Protein AF-A0A0F9SEF2-F1 (afdb_monomer_lite)

InterPro domains:
  IPR001387 Cro/C1-type, helix-turn-helix domain [PF01381] (81-128)
  IPR001387 Cro/C1-type, helix-turn-helix domain [PS50943] (81-134)
  IPR001387 Cro/C1-type, helix-turn-helix domain [SM00530] (80-134)
  IPR001387 Cro/C1-type, helix-turn-helix domain [cd00093] (78-128)
  IPR010982 Lambda repressor-like, DNA-binding domain superfamily [G3DSA:1.10.260.40] (71-145)
  IPR010982 Lambda repressor-like, DNA-binding domain superfamily [SSF47413] (75-128)

Radius of gyration: 26.88 Å; chains: 1; bounding box: 62×42×68 Å

Secondary structure (DSSP, 8-state):
--GGGGGGS-------------S-HHHHTT-HHHHHHHHHHT-----HHHHHHHHHHHHHHHHHHHHHHHHHHHHHHHHHHHHHHHHTT--HHHHHHHTT--HHHHHHHHTTSSPPPHHHHHHHHHHHHHHHHHHHHHHHHHHTT-

Organism: NCBI:txid412755

Foldseek 3Di:
DDPPPPPPDDDDDDDDDDPPPDPPPVVVVVPVVVVVVVCVVPPDPQDPVSVVVVVVVVVVVCVVVVVVVLQVVQQVQLCVLVVLCVVLVHDLCQLQVQLVHHSVVNVCSNRSVDDDPPSSVVSSVVSSVVSVVVVVVVVVVVVVPD

pLDDT: mean 73.57, std 21.18, range [33.34, 96.62]

Structure (mmCIF, N/CA/C/O backbone):
data_AF-A0A0F9SEF2-F1
#
_entry.id   AF-A0A0F9SEF2-F1
#
loop_
_atom_site.group_PDB
_atom_site.id
_atom_site.type_symbol
_atom_site.label_atom_id
_atom_site.label_alt_id
_atom_site.label_comp_id
_atom_site.label_asym_id
_atom_site.label_entity_id
_atom_site.label_seq_id
_atom_site.pdbx_PDB_ins_code
_atom_site.Cartn_x
_atom_site.Cartn_y
_atom_site.Cartn_z
_atom_site.occupancy
_atom_site.B_iso_or_equiv
_atom_site.auth_seq_id
_atom_site.auth_comp_id
_atom_site.auth_asym_id
_atom_site.auth_atom_id
_atom_site.pdbx_PDB_model_num
ATOM 1 N N . MET A 1 1 ? 11.758 20.876 -21.019 1.00 40.81 1 MET A N 1
ATOM 2 C CA . MET A 1 1 ? 12.986 20.363 -21.654 1.00 40.81 1 MET A CA 1
ATOM 3 C C . MET A 1 1 ? 12.963 20.889 -23.063 1.00 40.81 1 MET A C 1
ATOM 5 O O . MET A 1 1 ? 12.167 20.430 -23.874 1.00 40.81 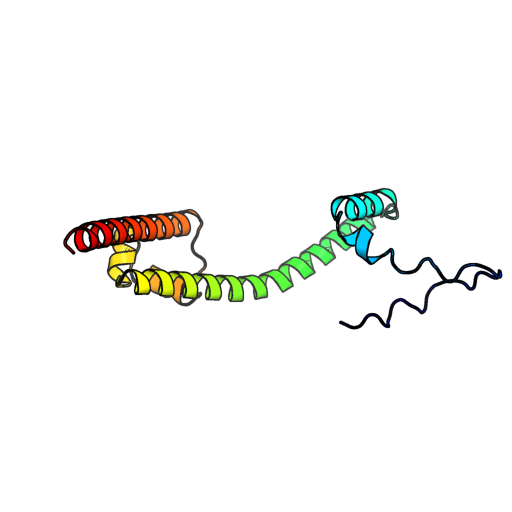1 MET A O 1
ATOM 9 N N . ASP A 1 2 ? 13.691 21.982 -23.229 1.00 33.34 2 ASP A N 1
ATOM 10 C CA . ASP A 1 2 ? 13.552 22.947 -24.307 1.00 33.34 2 ASP A CA 1
ATOM 11 C C . ASP A 1 2 ? 14.045 22.405 -25.653 1.00 33.34 2 ASP A C 1
ATOM 13 O O . ASP A 1 2 ? 15.001 21.638 -25.742 1.00 33.34 2 ASP A O 1
ATOM 17 N N . CYS A 1 3 ? 13.315 22.785 -26.700 1.00 36.44 3 CYS A N 1
ATOM 18 C CA . CYS A 1 3 ? 13.310 22.213 -28.049 1.00 36.44 3 CYS A CA 1
ATOM 19 C C . CYS A 1 3 ? 14.508 22.652 -28.924 1.00 36.44 3 CYS A C 1
ATOM 21 O O . CYS A 1 3 ? 14.518 22.421 -30.131 1.00 36.44 3 CYS A O 1
ATOM 23 N N . GLU A 1 4 ? 15.510 23.319 -28.347 1.00 40.00 4 GLU A N 1
ATOM 24 C CA . GLU A 1 4 ? 16.546 24.034 -29.111 1.00 40.00 4 GLU A CA 1
ATOM 25 C C . GLU A 1 4 ? 17.648 23.142 -29.700 1.00 40.00 4 GLU A C 1
ATOM 27 O O . GLU A 1 4 ? 18.351 23.562 -30.615 1.00 40.00 4 GLU A O 1
ATOM 32 N N . VAL A 1 5 ? 17.787 21.891 -29.255 1.00 45.34 5 VAL A N 1
ATOM 33 C CA . VAL A 1 5 ? 18.952 21.060 -29.628 1.00 45.34 5 VAL A CA 1
ATOM 34 C C . VAL A 1 5 ? 18.775 20.302 -30.960 1.00 45.34 5 VAL A C 1
ATOM 36 O O . VAL A 1 5 ? 19.745 19.804 -31.519 1.00 45.34 5 VAL A O 1
ATOM 39 N N . CYS A 1 6 ? 17.572 20.239 -31.545 1.00 39.47 6 CYS A N 1
ATOM 40 C CA . CYS A 1 6 ? 17.335 19.452 -32.773 1.00 39.47 6 CYS A CA 1
ATOM 41 C C . CYS A 1 6 ? 17.647 20.173 -34.101 1.00 39.47 6 CYS A C 1
ATOM 43 O O . CYS A 1 6 ? 17.567 19.550 -35.157 1.00 39.47 6 CYS A O 1
ATOM 45 N N . LEU A 1 7 ? 17.996 21.464 -34.088 1.00 43.94 7 LEU A N 1
ATOM 46 C CA . LEU A 1 7 ? 18.106 22.267 -35.318 1.00 43.94 7 LEU A CA 1
ATOM 47 C C . LEU A 1 7 ? 19.472 22.214 -36.027 1.00 43.94 7 LEU A C 1
ATOM 49 O O . LEU A 1 7 ? 19.585 22.740 -37.129 1.00 43.94 7 LEU A O 1
ATOM 53 N N . GLN A 1 8 ? 20.503 21.584 -35.454 1.00 41.97 8 GLN A N 1
ATOM 54 C CA . GLN A 1 8 ? 21.873 21.673 -3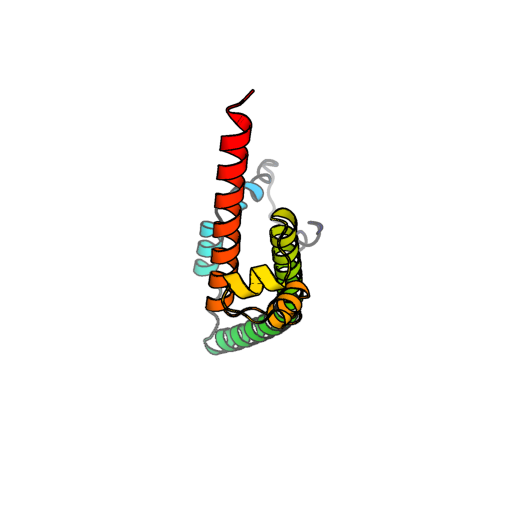5.995 1.00 41.97 8 GLN A CA 1
ATOM 55 C C . GLN A 1 8 ? 22.263 20.582 -37.012 1.00 41.97 8 GLN A C 1
ATOM 57 O O . GLN A 1 8 ? 23.404 20.567 -37.464 1.00 41.97 8 GLN A O 1
ATOM 62 N N . ALA A 1 9 ? 21.355 19.682 -37.405 1.00 40.50 9 ALA A N 1
ATOM 63 C CA . ALA A 1 9 ? 21.709 18.513 -38.223 1.00 40.50 9 ALA A CA 1
ATOM 64 C C . ALA A 1 9 ? 20.814 18.294 -39.457 1.00 40.50 9 ALA A C 1
ATOM 66 O O . ALA A 1 9 ? 20.405 17.164 -39.717 1.00 40.50 9 ALA A O 1
ATOM 67 N N . LEU A 1 10 ? 20.501 19.338 -40.236 1.00 43.28 10 LEU A N 1
ATOM 68 C CA . LEU A 1 10 ? 19.814 19.162 -41.524 1.00 43.28 10 LEU A CA 1
ATOM 69 C C . LEU A 1 10 ? 20.534 19.914 -42.657 1.00 43.28 10 LEU A C 1
ATOM 71 O O . LEU A 1 10 ? 20.887 21.077 -42.474 1.00 43.28 10 LEU A O 1
ATOM 75 N N . PRO A 1 11 ? 20.768 19.267 -43.817 1.00 39.47 11 PRO A N 1
ATOM 76 C CA . PRO A 1 11 ? 21.501 19.871 -44.924 1.00 39.47 11 PRO A CA 1
ATOM 77 C C . PRO A 1 11 ? 20.703 21.013 -45.567 1.00 39.47 11 PRO A C 1
ATOM 79 O O . PRO A 1 11 ? 19.488 20.910 -45.752 1.00 39.47 11 PRO A O 1
ATOM 82 N N . GLU A 1 12 ? 21.405 22.087 -45.942 1.00 45.03 12 GLU A N 1
ATOM 83 C CA . GLU A 1 12 ? 20.853 23.205 -46.710 1.00 45.03 12 GLU A CA 1
ATOM 84 C C . GLU A 1 12 ? 20.356 22.720 -48.077 1.00 45.03 12 GLU A C 1
ATOM 86 O O . GLU A 1 12 ? 21.130 22.492 -49.006 1.00 45.03 12 GLU A O 1
ATOM 91 N N . GLN A 1 13 ? 19.041 22.574 -48.218 1.00 45.31 13 GLN A N 1
ATOM 92 C CA . GLN A 1 13 ? 18.414 22.347 -49.514 1.00 45.31 13 GLN A CA 1
ATOM 93 C C . GLN A 1 13 ? 17.993 23.692 -50.107 1.00 45.31 13 GLN A C 1
ATOM 95 O O . GLN A 1 13 ? 17.038 24.341 -49.679 1.00 45.31 13 GLN A O 1
ATOM 100 N N . THR A 1 14 ? 18.770 24.106 -51.100 1.00 42.44 14 THR A N 1
ATOM 101 C CA . THR A 1 14 ? 18.496 25.199 -52.035 1.00 42.44 14 THR A CA 1
ATOM 102 C C . THR A 1 14 ? 17.092 25.106 -52.659 1.00 42.44 14 THR A C 1
ATOM 104 O O . THR A 1 14 ? 16.646 24.032 -53.051 1.00 42.44 14 THR A O 1
ATOM 107 N N . GLY A 1 15 ? 16.396 26.242 -52.804 1.00 35.38 15 GLY A N 1
ATOM 108 C CA . GLY A 1 15 ? 15.202 26.341 -53.657 1.00 35.38 15 GLY A CA 1
ATOM 109 C C . GLY A 1 15 ? 14.053 27.163 -53.073 1.00 35.38 15 GLY A C 1
ATOM 110 O O . GLY A 1 15 ? 13.460 26.826 -52.054 1.00 35.38 15 GLY A O 1
ATOM 111 N N . ARG A 1 16 ? 13.707 28.263 -53.750 1.00 43.00 16 ARG A N 1
ATOM 112 C CA . ARG A 1 16 ? 12.585 29.150 -53.412 1.00 43.00 16 ARG A CA 1
ATOM 113 C C . ARG A 1 16 ? 11.249 28.400 -53.470 1.00 43.00 16 ARG A C 1
ATOM 115 O O . ARG A 1 16 ? 10.852 27.936 -54.532 1.00 43.00 16 ARG A O 1
ATOM 122 N N . GLY A 1 17 ? 10.497 28.419 -52.371 1.00 39.31 17 GLY A N 1
ATOM 123 C CA . GLY A 1 17 ? 9.050 28.202 -52.399 1.00 39.31 17 GLY A CA 1
ATOM 124 C C . GLY A 1 17 ? 8.509 27.379 -51.235 1.00 39.31 17 GLY A C 1
ATOM 125 O O . GLY A 1 17 ? 8.850 26.217 -51.085 1.00 39.31 17 GLY A O 1
ATOM 126 N N . ARG A 1 18 ? 7.556 27.978 -50.505 1.00 35.69 18 ARG A N 1
ATOM 127 C CA . ARG A 1 18 ? 6.683 27.401 -49.458 1.00 35.69 18 ARG A CA 1
ATOM 128 C C . ARG A 1 18 ? 7.219 27.400 -48.016 1.00 35.69 18 ARG A C 1
ATOM 130 O O . ARG A 1 18 ? 7.439 26.366 -47.399 1.00 35.69 18 ARG A O 1
ATOM 137 N N . ARG A 1 19 ? 7.191 28.587 -47.391 1.00 37.91 19 ARG A N 1
ATOM 138 C CA . ARG A 1 19 ? 6.906 28.725 -45.946 1.00 37.91 19 ARG A CA 1
ATOM 139 C C . ARG A 1 19 ? 5.456 28.305 -45.675 1.00 37.91 19 ARG A C 1
ATOM 141 O O . ARG A 1 19 ? 4.587 29.174 -45.660 1.00 37.91 19 ARG A O 1
ATOM 148 N N . ARG A 1 20 ? 5.153 27.008 -45.538 1.00 39.41 20 ARG A N 1
ATOM 149 C CA . ARG A 1 20 ? 3.840 26.565 -45.007 1.00 39.41 20 ARG A CA 1
ATOM 150 C C . ARG A 1 20 ? 3.734 25.091 -44.591 1.00 39.41 20 ARG A C 1
ATOM 152 O O . ARG A 1 20 ? 2.639 24.549 -44.614 1.00 39.41 20 ARG A O 1
ATOM 159 N N . GLN A 1 21 ? 4.821 24.434 -44.189 1.00 42.38 21 GLN A N 1
ATOM 160 C CA . GLN A 1 21 ? 4.753 23.038 -43.726 1.00 42.38 21 GLN A CA 1
ATOM 161 C C . GLN A 1 21 ? 5.693 22.775 -42.542 1.00 42.38 21 GLN A C 1
ATOM 163 O O . GLN A 1 21 ? 6.588 21.954 -42.627 1.00 42.38 21 GLN A O 1
ATOM 168 N N . TYR A 1 22 ? 5.500 23.470 -41.419 1.00 43.78 22 TYR A N 1
ATOM 169 C CA . TYR A 1 22 ? 6.157 23.095 -40.154 1.00 43.78 22 TYR A CA 1
ATOM 170 C C . TYR A 1 22 ? 5.183 23.118 -38.968 1.00 43.78 22 TYR A C 1
ATOM 172 O O . TYR A 1 22 ? 5.529 23.518 -37.866 1.00 43.78 22 TYR A O 1
ATOM 180 N N . HIS A 1 23 ? 3.945 22.667 -39.194 1.00 41.06 23 HIS A N 1
ATOM 181 C CA . HIS A 1 23 ? 2.972 22.409 -38.121 1.00 41.06 23 HIS A CA 1
ATOM 182 C C . HIS A 1 23 ? 2.557 20.932 -38.000 1.00 41.06 23 HIS A C 1
ATOM 184 O O . HIS A 1 23 ? 1.677 20.608 -37.206 1.00 41.06 23 HIS A O 1
ATOM 190 N N . GLU A 1 24 ? 3.198 20.024 -38.739 1.00 43.09 24 GLU A N 1
ATOM 191 C CA . GLU A 1 24 ? 2.854 18.596 -38.738 1.00 43.09 24 GLU A CA 1
ATOM 192 C C . GLU A 1 24 ? 3.713 17.628 -37.892 1.00 43.09 24 GLU A C 1
ATOM 194 O O . GLU A 1 24 ? 3.367 16.450 -37.887 1.00 43.09 24 GLU A O 1
ATOM 199 N N . PRO A 1 25 ? 4.721 18.007 -37.071 1.00 43.84 25 PRO A N 1
ATOM 200 C CA . PRO A 1 25 ? 5.305 17.020 -36.151 1.00 43.84 25 PRO A CA 1
ATOM 201 C C . PRO A 1 25 ? 4.379 16.690 -34.964 1.00 43.84 25 PRO A C 1
ATOM 203 O O . PRO A 1 25 ? 4.405 15.581 -34.439 1.00 43.84 25 PRO A O 1
ATOM 206 N N . CYS A 1 26 ? 3.510 17.621 -34.548 1.00 40.62 26 CYS A N 1
ATOM 207 C CA . CYS A 1 26 ? 2.662 17.430 -33.361 1.00 40.62 26 CYS A CA 1
ATOM 208 C C . CYS A 1 26 ? 1.429 16.540 -33.601 1.00 40.62 26 CYS A C 1
ATOM 210 O O . CYS A 1 26 ? 0.829 16.064 -32.637 1.00 40.62 26 CYS A O 1
ATOM 212 N N . LYS A 1 27 ? 1.030 16.297 -34.859 1.00 42.88 27 LYS A N 1
ATOM 213 C CA . LYS A 1 27 ? -0.095 15.397 -35.179 1.00 42.88 27 LYS A CA 1
ATOM 214 C C . LYS A 1 27 ? 0.343 13.935 -35.282 1.00 42.88 27 LYS A C 1
ATOM 216 O O . LYS A 1 27 ? -0.393 13.071 -34.817 1.00 42.88 27 LYS A O 1
ATOM 221 N N . ALA A 1 28 ? 1.554 13.672 -35.778 1.00 45.31 28 ALA A N 1
ATOM 222 C CA . ALA A 1 28 ? 2.122 12.324 -35.862 1.00 45.31 28 ALA A CA 1
ATOM 223 C C . ALA A 1 28 ? 2.391 11.688 -34.483 1.00 45.31 28 ALA A C 1
ATOM 225 O O . ALA A 1 28 ? 2.416 10.469 -34.352 1.00 45.31 28 ALA A O 1
ATOM 226 N N . PHE A 1 29 ? 2.518 12.500 -33.428 1.00 44.91 29 PHE A N 1
ATOM 227 C CA . PHE A 1 29 ? 2.714 12.010 -32.060 1.00 44.91 29 PHE A CA 1
ATOM 228 C C . PHE A 1 29 ? 1.466 11.336 -31.451 1.00 44.91 29 PHE A C 1
ATOM 230 O O . PHE A 1 29 ? 1.565 10.693 -30.408 1.00 44.91 29 PHE A O 1
ATOM 237 N N . LYS A 1 30 ? 0.281 11.475 -32.072 1.00 47.78 30 LYS A N 1
ATOM 238 C CA . LYS A 1 30 ? -0.970 10.883 -31.558 1.00 47.78 30 LYS A CA 1
ATOM 239 C C . LYS A 1 30 ? -1.089 9.381 -31.821 1.00 47.78 30 LYS A C 1
ATOM 241 O O . LYS A 1 30 ? -1.747 8.695 -31.043 1.00 47.78 30 LYS A O 1
ATOM 246 N N . ASP A 1 31 ? -0.371 8.865 -32.814 1.00 50.34 31 ASP A N 1
ATOM 247 C CA . ASP A 1 31 ? -0.407 7.453 -33.180 1.00 50.34 31 ASP A CA 1
ATOM 248 C C . ASP A 1 31 ? 0.913 6.787 -32.781 1.00 50.34 31 ASP A C 1
ATOM 250 O O . ASP A 1 31 ? 1.774 6.500 -33.610 1.00 50.34 31 ASP A O 1
ATOM 254 N N . GLY A 1 32 ? 1.093 6.526 -31.481 1.00 49.62 32 GLY A N 1
ATOM 255 C CA . GLY A 1 32 ? 2.306 5.880 -30.952 1.00 49.62 32 GLY A CA 1
ATOM 256 C C . GLY A 1 32 ? 2.655 4.541 -31.628 1.00 49.62 32 GLY A C 1
ATOM 257 O O . GLY A 1 32 ? 3.819 4.153 -31.671 1.00 49.62 32 GLY A O 1
ATOM 258 N N . LEU A 1 33 ? 1.671 3.867 -32.233 1.00 53.44 33 LEU A N 1
ATOM 259 C CA . LEU A 1 33 ? 1.854 2.671 -33.065 1.00 53.44 33 LEU A CA 1
ATOM 260 C C . LEU A 1 33 ? 2.571 2.950 -34.398 1.00 53.44 33 LEU A C 1
ATOM 262 O O . LEU A 1 33 ? 3.346 2.110 -34.846 1.00 53.44 33 LEU A O 1
ATOM 266 N N . ALA A 1 34 ? 2.354 4.112 -35.018 1.00 52.41 34 ALA A N 1
ATOM 267 C CA . ALA A 1 34 ? 2.996 4.486 -36.279 1.00 52.41 34 ALA A CA 1
ATOM 268 C C . ALA A 1 34 ? 4.485 4.812 -36.082 1.00 52.41 34 ALA A C 1
ATOM 270 O O . ALA A 1 34 ? 5.313 4.415 -36.898 1.00 52.41 34 ALA A O 1
ATOM 271 N N . LEU A 1 35 ? 4.838 5.448 -34.959 1.00 53.03 35 LEU A N 1
ATOM 272 C CA . LEU A 1 35 ? 6.232 5.699 -34.569 1.00 53.03 35 LEU A CA 1
ATOM 273 C C . LEU A 1 35 ? 6.981 4.403 -34.238 1.00 53.03 35 LEU A C 1
ATOM 275 O O . LEU A 1 35 ? 8.121 4.231 -34.663 1.00 53.03 35 LEU A O 1
ATOM 279 N N . LEU A 1 36 ? 6.333 3.469 -33.532 1.00 55.62 36 LEU A N 1
ATOM 280 C CA . LEU A 1 36 ? 6.900 2.140 -33.283 1.00 55.62 36 LEU A CA 1
ATOM 281 C C . LEU A 1 36 ? 7.120 1.380 -34.593 1.00 55.62 36 LEU A C 1
ATOM 283 O O . LEU A 1 36 ? 8.180 0.798 -34.793 1.00 55.62 36 LEU A O 1
ATOM 287 N N . ARG A 1 37 ? 6.146 1.423 -35.506 1.00 50.22 37 ARG A N 1
ATOM 288 C CA . ARG A 1 37 ? 6.234 0.753 -36.804 1.00 50.22 37 ARG A CA 1
ATOM 289 C C . ARG A 1 37 ? 7.336 1.342 -37.691 1.00 50.22 37 ARG A C 1
ATOM 291 O O . ARG A 1 37 ? 8.164 0.584 -38.181 1.00 50.22 37 ARG A O 1
ATOM 298 N N . TRP A 1 38 ? 7.409 2.667 -37.824 1.00 61.66 38 TRP A N 1
ATOM 299 C CA . TRP A 1 38 ? 8.480 3.340 -38.570 1.00 61.66 38 TRP A CA 1
ATOM 300 C C . TRP A 1 38 ? 9.863 3.049 -37.975 1.00 61.66 38 TRP A C 1
ATOM 302 O O . TRP A 1 38 ? 10.811 2.795 -38.716 1.00 61.66 38 TRP A O 1
ATOM 312 N N . GLY A 1 39 ? 9.960 3.037 -36.642 1.00 58.16 39 GLY A N 1
ATOM 313 C CA . GLY A 1 39 ? 11.190 2.724 -35.922 1.00 58.16 39 GLY A CA 1
ATOM 314 C C . GLY A 1 39 ? 11.661 1.283 -36.112 1.00 58.16 39 GLY A C 1
ATOM 315 O O . GLY A 1 39 ? 12.862 1.065 -36.141 1.00 58.16 39 GLY A O 1
ATOM 316 N N . VAL A 1 40 ? 10.754 0.313 -36.278 1.00 61.38 40 VAL A N 1
ATOM 317 C CA . VAL A 1 40 ? 11.099 -1.088 -36.596 1.00 61.38 40 VAL A CA 1
ATOM 318 C C . VAL A 1 40 ? 11.473 -1.248 -38.072 1.00 61.38 40 VAL A C 1
ATOM 320 O O . VAL A 1 40 ? 12.421 -1.962 -38.382 1.00 61.38 40 VAL A O 1
ATOM 323 N N . GLU A 1 41 ? 10.759 -0.570 -38.975 1.00 56.44 41 GLU A N 1
ATOM 324 C CA . GLU A 1 41 ? 10.987 -0.640 -40.427 1.00 56.44 41 GLU A CA 1
ATOM 325 C C . GLU A 1 41 ? 12.285 0.071 -40.869 1.00 56.44 41 GLU A C 1
ATOM 327 O O . GLU A 1 41 ? 12.879 -0.328 -41.865 1.00 56.44 41 GLU A O 1
ATOM 332 N N . ASN A 1 42 ? 12.753 1.085 -40.127 1.00 58.78 42 ASN A N 1
ATOM 333 C CA . ASN A 1 42 ? 13.968 1.860 -40.435 1.00 58.78 42 ASN A CA 1
ATOM 334 C C . ASN A 1 42 ? 15.085 1.688 -39.395 1.00 58.78 42 ASN A C 1
ATOM 336 O O . ASN A 1 42 ? 16.042 2.469 -39.380 1.00 58.78 42 ASN A O 1
ATOM 340 N N . LEU A 1 43 ? 14.981 0.692 -38.507 1.00 55.28 43 LEU A N 1
ATOM 341 C CA . LEU A 1 43 ? 16.060 0.404 -37.570 1.00 55.28 43 LEU A CA 1
ATOM 342 C C . LEU A 1 43 ? 17.265 -0.099 -38.373 1.00 55.28 43 LEU A C 1
ATOM 344 O O . LEU A 1 43 ? 17.108 -1.058 -39.135 1.00 55.28 43 LEU A O 1
ATOM 348 N N . PRO A 1 44 ? 18.469 0.485 -38.224 1.00 61.59 44 PRO A N 1
ATOM 349 C CA . PRO A 1 44 ? 19.654 -0.127 -38.803 1.00 61.59 44 PRO A CA 1
ATOM 350 C C . PRO A 1 44 ? 19.725 -1.565 -38.289 1.00 61.59 44 PRO A C 1
ATOM 352 O O . PRO A 1 44 ? 19.531 -1.801 -37.093 1.00 61.59 44 PRO A O 1
ATOM 355 N N . ALA A 1 45 ? 19.950 -2.520 -39.194 1.00 66.69 45 ALA A N 1
ATOM 356 C CA . ALA A 1 45 ? 20.098 -3.922 -38.835 1.00 66.69 45 ALA A CA 1
ATOM 357 C C . ALA A 1 45 ? 21.306 -4.053 -37.900 1.00 66.69 45 ALA A C 1
ATOM 359 O O . ALA A 1 45 ? 22.452 -4.146 -38.338 1.00 66.69 45 ALA A O 1
ATOM 360 N N . LEU A 1 46 ? 21.051 -3.986 -36.594 1.00 66.50 46 LEU A N 1
ATOM 361 C CA . LEU A 1 46 ? 22.060 -4.219 -35.580 1.00 66.50 46 LEU A CA 1
ATOM 362 C C . LEU A 1 46 ? 22.584 -5.632 -35.796 1.00 66.50 46 LEU A C 1
ATOM 364 O O . LEU A 1 46 ? 21.807 -6.581 -35.934 1.00 66.50 46 LEU A O 1
ATOM 368 N N . SER A 1 47 ? 23.907 -5.783 -35.800 1.00 81.69 47 SER A N 1
ATOM 369 C CA . SER A 1 47 ? 24.480 -7.120 -35.747 1.00 81.69 47 SER A CA 1
ATOM 370 C C . SER A 1 47 ? 23.955 -7.833 -34.491 1.00 81.69 47 SER A C 1
ATOM 372 O O . SER A 1 47 ? 23.669 -7.178 -33.479 1.00 81.69 47 SER A O 1
ATOM 374 N N . PRO A 1 48 ? 23.842 -9.172 -34.497 1.00 80.06 48 PRO A N 1
ATOM 375 C CA . PRO A 1 48 ? 23.419 -9.915 -33.312 1.00 80.06 48 PRO A CA 1
ATOM 376 C C . PRO A 1 48 ? 24.250 -9.579 -32.064 1.00 80.06 48 PRO A C 1
ATOM 378 O O . PRO A 1 48 ? 23.750 -9.643 -30.946 1.00 80.06 48 PRO A O 1
ATOM 381 N N . GLU A 1 49 ? 25.515 -9.202 -32.247 1.00 78.56 49 GLU A N 1
ATOM 382 C CA . GLU A 1 49 ? 26.405 -8.758 -31.178 1.00 78.56 49 GLU A CA 1
ATOM 383 C C . GLU A 1 49 ? 26.061 -7.358 -30.663 1.00 78.56 49 GLU A C 1
ATOM 385 O O . GLU A 1 49 ? 25.888 -7.189 -29.457 1.00 78.56 49 GLU A O 1
ATOM 390 N N . ALA A 1 50 ? 25.860 -6.385 -31.555 1.00 76.50 50 ALA A N 1
ATOM 391 C CA . ALA A 1 50 ? 25.452 -5.035 -31.176 1.00 76.50 50 ALA A CA 1
ATOM 392 C C . ALA A 1 50 ? 24.080 -5.031 -30.478 1.00 76.50 50 ALA A C 1
ATOM 394 O O . ALA A 1 50 ? 23.897 -4.341 -29.477 1.00 76.50 50 ALA A O 1
ATOM 395 N N . ALA A 1 51 ? 23.139 -5.863 -30.937 1.00 76.44 51 ALA A N 1
ATOM 396 C CA . ALA A 1 51 ? 21.840 -6.038 -30.290 1.00 76.44 51 ALA A CA 1
ATOM 397 C C . ALA A 1 51 ? 21.968 -6.626 -28.872 1.00 76.44 51 ALA A C 1
ATOM 399 O O . ALA A 1 51 ? 21.290 -6.164 -27.955 1.00 76.44 51 ALA A O 1
ATOM 400 N N . ARG A 1 52 ? 22.857 -7.611 -28.665 1.00 78.62 52 ARG A N 1
ATOM 401 C CA . ARG A 1 52 ? 23.144 -8.171 -27.331 1.00 78.62 52 ARG A CA 1
ATOM 402 C C . ARG A 1 52 ? 23.800 -7.148 -26.407 1.00 78.62 52 ARG A C 1
ATOM 404 O O . ARG A 1 52 ? 23.398 -7.054 -25.249 1.00 78.62 52 ARG A O 1
ATOM 411 N N . SER A 1 53 ? 24.766 -6.383 -26.913 1.00 83.44 53 SER A N 1
ATOM 412 C CA . SER A 1 53 ? 25.466 -5.352 -26.140 1.00 83.44 53 SER A CA 1
ATOM 413 C C . SER A 1 53 ? 24.503 -4.246 -25.705 1.00 83.44 53 SER A C 1
ATOM 415 O O . SER A 1 53 ? 24.399 -3.942 -24.518 1.00 83.44 53 SER A O 1
ATOM 417 N N . LEU A 1 54 ? 23.684 -3.747 -26.637 1.00 80.44 54 LEU A N 1
ATOM 418 C CA . LEU A 1 54 ? 22.644 -2.763 -26.343 1.00 80.44 54 LEU A CA 1
ATOM 419 C C . LEU A 1 54 ? 21.598 -3.311 -25.361 1.00 80.44 54 LEU A C 1
ATOM 421 O O . LEU A 1 54 ? 21.200 -2.617 -24.430 1.00 80.44 54 LEU A O 1
ATOM 425 N N . ALA A 1 55 ? 21.159 -4.563 -25.524 1.00 80.44 55 ALA A N 1
ATOM 426 C CA . ALA A 1 55 ? 20.221 -5.186 -24.591 1.00 80.44 55 ALA A CA 1
ATOM 427 C C . ALA A 1 55 ? 20.803 -5.288 -23.170 1.00 80.44 55 ALA A C 1
ATOM 429 O O . ALA A 1 55 ? 20.080 -5.046 -22.202 1.00 80.44 55 ALA A O 1
ATOM 430 N N . ALA A 1 56 ? 22.094 -5.604 -23.034 1.00 80.50 56 ALA A N 1
ATOM 431 C CA . ALA A 1 56 ? 22.778 -5.645 -21.745 1.00 80.50 56 ALA A CA 1
ATOM 432 C C . ALA A 1 56 ? 22.860 -4.253 -21.096 1.00 80.50 56 ALA A C 1
ATOM 434 O O . ALA A 1 56 ? 22.531 -4.106 -19.918 1.00 80.50 56 ALA A O 1
ATOM 435 N N . GLU A 1 57 ? 23.212 -3.221 -21.863 1.00 83.12 57 GLU A N 1
ATOM 436 C CA . GLU A 1 57 ? 23.246 -1.833 -21.386 1.00 83.12 57 GLU A CA 1
ATOM 437 C C . GLU A 1 57 ? 21.862 -1.343 -20.951 1.00 83.12 57 GLU A C 1
ATOM 439 O O . GLU A 1 57 ? 21.691 -0.851 -19.832 1.00 83.12 57 GLU A O 1
ATOM 444 N N . VAL A 1 58 ? 20.841 -1.562 -21.786 1.00 87.00 58 VAL A N 1
ATOM 445 C CA . VAL A 1 58 ? 19.444 -1.248 -21.455 1.00 87.00 58 VAL A CA 1
ATOM 446 C C . VAL A 1 58 ? 19.011 -1.992 -20.193 1.00 87.00 58 VAL A C 1
ATOM 448 O O . VAL A 1 58 ? 18.319 -1.420 -19.349 1.00 87.00 58 VAL A O 1
ATOM 451 N N . GLN A 1 59 ? 19.431 -3.246 -20.014 1.00 78.62 59 GLN A N 1
ATOM 452 C CA . GLN A 1 59 ? 19.111 -4.022 -18.819 1.00 78.62 59 GLN A CA 1
ATOM 453 C C . GLN A 1 59 ? 19.780 -3.454 -17.558 1.00 78.62 59 GLN A C 1
ATOM 455 O O . GLN A 1 59 ? 19.134 -3.395 -16.507 1.00 78.62 59 GLN A O 1
ATOM 460 N N . LEU A 1 60 ? 21.035 -3.009 -17.643 1.00 79.50 60 LEU A N 1
ATOM 461 C CA . LEU A 1 60 ? 21.745 -2.374 -16.529 1.00 79.50 60 LEU A CA 1
ATOM 462 C C . LEU A 1 60 ? 21.090 -1.050 -16.131 1.00 79.50 60 LEU A C 1
ATOM 464 O O . LEU A 1 60 ? 20.791 -0.854 -14.951 1.00 79.50 60 LEU A O 1
ATOM 468 N N . VAL A 1 61 ? 20.778 -0.193 -17.108 1.00 82.38 61 VAL A N 1
ATOM 469 C CA . VAL A 1 61 ? 20.059 1.074 -16.888 1.00 82.38 61 VAL A CA 1
ATOM 470 C C . VAL A 1 61 ? 18.669 0.819 -16.301 1.00 82.38 61 VAL A C 1
ATOM 472 O O . VAL A 1 61 ? 18.240 1.477 -15.354 1.00 82.38 61 VAL A O 1
ATOM 475 N N . ARG A 1 62 ? 17.953 -0.191 -16.805 1.00 77.88 62 ARG A N 1
ATOM 476 C CA . ARG A 1 62 ? 16.651 -0.589 -16.259 1.00 77.88 62 ARG A CA 1
ATOM 477 C C . ARG A 1 62 ? 16.758 -1.017 -14.798 1.00 77.88 62 ARG A C 1
ATOM 479 O O . ARG A 1 62 ? 15.896 -0.648 -14.001 1.00 77.88 62 ARG A O 1
ATOM 486 N N . ASN A 1 63 ? 17.768 -1.807 -14.443 1.00 77.56 63 ASN A N 1
ATOM 487 C CA . ASN A 1 63 ? 17.962 -2.296 -13.079 1.00 77.56 63 ASN A CA 1
ATOM 488 C C . ASN A 1 63 ? 18.315 -1.159 -12.111 1.00 77.56 63 ASN A C 1
ATOM 490 O O . ASN A 1 63 ? 17.741 -1.103 -11.021 1.00 77.56 63 ASN A O 1
ATOM 494 N N . SER A 1 64 ? 19.194 -0.237 -12.517 1.00 77.62 64 SER A N 1
ATOM 495 C CA . SER A 1 64 ? 19.574 0.919 -11.700 1.00 77.62 64 SER A CA 1
AT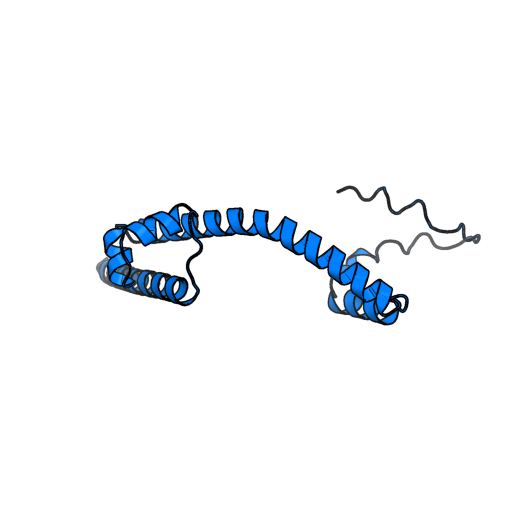OM 496 C C . SER A 1 64 ? 18.395 1.867 -11.480 1.00 77.62 64 SER A C 1
ATOM 498 O O . SER A 1 64 ? 18.111 2.216 -10.338 1.00 77.62 64 SER A O 1
ATOM 500 N N . VAL A 1 65 ? 17.617 2.187 -12.520 1.00 76.06 65 VAL A N 1
ATOM 501 C CA . VAL A 1 65 ? 16.405 3.021 -12.391 1.00 76.06 65 VAL A CA 1
ATOM 502 C C . VAL A 1 65 ? 15.321 2.327 -11.554 1.00 76.06 65 VAL A C 1
ATOM 504 O O . VAL A 1 65 ? 14.692 2.955 -10.699 1.00 76.06 65 VAL A O 1
ATOM 507 N N . ARG A 1 66 ? 15.103 1.018 -11.746 1.00 69.06 66 ARG A N 1
ATOM 508 C CA . ARG A 1 66 ? 14.069 0.251 -11.025 1.00 69.06 66 ARG A CA 1
ATOM 509 C C . ARG A 1 66 ? 14.263 0.280 -9.510 1.00 69.06 66 ARG A C 1
ATOM 511 O O . ARG A 1 66 ? 13.262 0.291 -8.794 1.00 69.06 66 ARG A O 1
ATOM 518 N N . ALA A 1 67 ? 15.504 0.299 -9.024 1.00 66.44 67 ALA A N 1
ATOM 519 C CA . ALA A 1 67 ? 15.789 0.378 -7.593 1.00 66.44 67 ALA A CA 1
ATOM 520 C C . ALA A 1 67 ? 15.205 1.654 -6.955 1.00 66.44 67 ALA A C 1
ATOM 522 O O . ALA A 1 67 ? 14.614 1.581 -5.877 1.00 66.44 67 ALA A O 1
ATOM 523 N N . PHE A 1 68 ? 15.282 2.792 -7.652 1.00 63.19 68 PHE A N 1
ATOM 524 C CA . PHE A 1 68 ? 14.726 4.067 -7.189 1.00 63.19 68 PHE A CA 1
ATOM 525 C C . PHE A 1 68 ? 13.200 4.118 -7.330 1.00 63.19 68 PHE A C 1
ATOM 527 O O . PHE A 1 68 ? 12.501 4.482 -6.384 1.00 63.19 68 PHE A O 1
ATOM 534 N N . VAL A 1 69 ? 12.660 3.651 -8.464 1.00 64.25 69 VAL A N 1
ATOM 535 C CA . VAL A 1 69 ? 11.202 3.612 -8.694 1.00 64.25 69 VAL A CA 1
ATOM 536 C C . VAL A 1 69 ? 10.492 2.711 -7.675 1.00 64.25 69 VAL A C 1
ATOM 538 O O . VAL A 1 69 ? 9.373 3.011 -7.256 1.00 64.25 69 VAL A O 1
ATOM 541 N N . ASP A 1 70 ? 11.119 1.617 -7.232 1.00 71.06 70 ASP A N 1
ATOM 542 C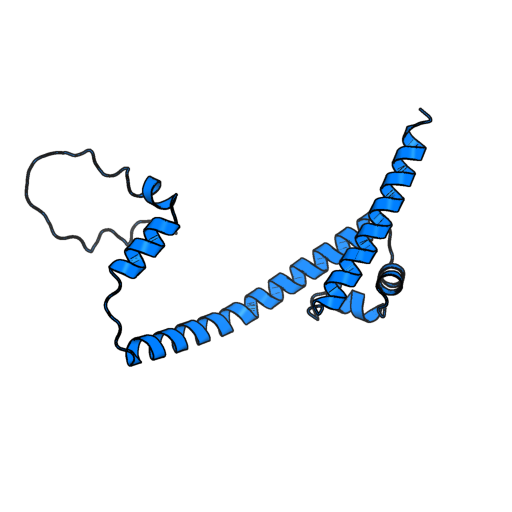 CA . ASP A 1 70 ? 10.500 0.698 -6.271 1.00 71.06 70 ASP A CA 1
ATOM 543 C C . ASP A 1 70 ? 10.401 1.303 -4.858 1.00 71.06 70 ASP A C 1
ATOM 545 O O . ASP A 1 70 ? 9.470 0.969 -4.127 1.00 71.06 70 ASP A O 1
ATOM 549 N N . VAL A 1 71 ? 11.291 2.219 -4.449 1.00 73.75 71 VAL A N 1
ATOM 550 C CA . VAL A 1 71 ? 11.162 2.937 -3.160 1.00 73.75 71 VAL A CA 1
ATOM 551 C C . VAL A 1 71 ? 9.972 3.901 -3.193 1.00 73.75 71 VAL A C 1
ATOM 553 O O . VAL A 1 71 ? 9.114 3.853 -2.304 1.00 73.75 71 VAL A O 1
ATOM 556 N N . ASP A 1 72 ? 9.862 4.715 -4.243 1.00 81.50 72 ASP A N 1
ATOM 557 C CA . ASP A 1 72 ? 8.765 5.680 -4.382 1.00 81.50 72 ASP A CA 1
ATOM 558 C C . ASP A 1 72 ? 7.412 4.988 -4.543 1.00 81.50 72 ASP A C 1
ATOM 560 O O . ASP A 1 72 ? 6.423 5.378 -3.911 1.00 81.50 72 ASP A O 1
ATOM 564 N N . ALA A 1 73 ? 7.364 3.909 -5.329 1.00 82.94 73 ALA A N 1
ATOM 565 C CA . ALA A 1 73 ? 6.155 3.118 -5.516 1.00 82.94 73 ALA A CA 1
ATOM 566 C C . ALA A 1 73 ? 5.691 2.458 -4.208 1.00 82.94 73 ALA A C 1
ATOM 568 O O . ALA A 1 73 ? 4.499 2.511 -3.892 1.00 82.94 73 ALA A O 1
ATOM 569 N N . ARG A 1 74 ? 6.610 1.880 -3.418 1.00 87.50 74 ARG A N 1
ATOM 570 C CA . ARG A 1 74 ? 6.288 1.290 -2.105 1.00 87.50 74 ARG A CA 1
ATOM 571 C C . ARG A 1 74 ? 5.768 2.335 -1.131 1.00 87.50 74 ARG A C 1
ATOM 573 O O . ARG A 1 74 ? 4.732 2.124 -0.506 1.00 87.50 74 ARG A O 1
ATOM 580 N N . THR A 1 75 ? 6.440 3.477 -1.044 1.00 89.19 75 THR A N 1
ATOM 581 C CA . THR A 1 75 ? 6.033 4.560 -0.141 1.00 89.19 75 THR A CA 1
ATOM 582 C C . THR A 1 75 ? 4.676 5.136 -0.550 1.00 89.19 75 THR A C 1
ATOM 584 O O . THR A 1 75 ? 3.809 5.364 0.296 1.00 89.19 75 THR A O 1
ATOM 587 N N . LYS A 1 76 ? 4.433 5.318 -1.855 1.00 91.88 76 LYS A N 1
ATOM 588 C CA . LYS A 1 76 ? 3.130 5.757 -2.376 1.00 91.88 76 LYS A CA 1
ATOM 589 C C . LYS A 1 76 ? 2.027 4.750 -2.050 1.00 91.88 76 LYS A C 1
ATOM 591 O O . LYS A 1 76 ? 0.980 5.158 -1.551 1.00 91.88 76 LYS A O 1
ATOM 596 N N . TYR A 1 77 ? 2.275 3.459 -2.276 1.00 93.88 77 TYR A N 1
ATOM 597 C CA . TYR A 1 77 ? 1.343 2.389 -1.918 1.00 93.88 77 TYR A CA 1
ATOM 598 C C . TYR A 1 77 ? 1.004 2.415 -0.423 1.00 93.88 77 TYR A C 1
ATOM 600 O O . TYR A 1 77 ? -0.174 2.440 -0.068 1.00 93.88 77 TYR A O 1
ATOM 608 N N . GLY A 1 78 ? 2.021 2.473 0.442 1.00 95.00 78 GLY A N 1
ATOM 609 C CA . GLY A 1 78 ? 1.849 2.493 1.893 1.00 95.00 78 GLY A CA 1
ATOM 610 C C . GLY A 1 78 ? 1.014 3.678 2.378 1.00 95.00 78 GLY A C 1
ATOM 611 O O . GLY A 1 78 ? 0.070 3.499 3.152 1.00 95.00 78 GLY A O 1
ATOM 612 N N . ARG A 1 79 ? 1.265 4.876 1.834 1.00 95.38 79 ARG A N 1
ATOM 613 C CA . ARG A 1 79 ? 0.445 6.069 2.105 1.00 95.38 79 ARG A CA 1
ATOM 614 C C . ARG A 1 79 ? -1.009 5.885 1.671 1.00 95.38 79 ARG A C 1
ATOM 616 O O . ARG A 1 79 ? -1.915 6.217 2.432 1.00 95.38 79 ARG A O 1
ATOM 623 N N . THR A 1 80 ? -1.250 5.341 0.476 1.00 96.06 80 THR A N 1
ATOM 624 C CA . THR A 1 80 ? -2.615 5.070 -0.008 1.00 96.06 80 THR A CA 1
ATOM 625 C C . THR A 1 80 ? -3.335 4.036 0.858 1.00 96.06 80 THR A C 1
ATOM 627 O O . THR A 1 80 ? -4.516 4.214 1.156 1.00 96.06 80 THR A O 1
ATOM 630 N N . LEU A 1 81 ? -2.639 2.979 1.283 1.00 96.44 81 LEU A N 1
ATOM 631 C CA . LEU A 1 81 ? -3.178 1.955 2.177 1.00 96.44 81 LEU A CA 1
ATOM 632 C C . LEU A 1 81 ? -3.621 2.573 3.510 1.00 96.44 81 LEU A C 1
ATOM 634 O O . LEU A 1 81 ? -4.781 2.422 3.900 1.00 96.44 81 LEU A O 1
ATOM 638 N N . ARG A 1 82 ? -2.731 3.345 4.145 1.00 96.44 82 ARG A N 1
ATOM 639 C CA . ARG A 1 82 ? -3.005 4.046 5.405 1.00 96.44 82 ARG A CA 1
ATOM 640 C C . ARG A 1 82 ? -4.187 5.005 5.286 1.00 96.44 82 ARG A C 1
ATOM 642 O O . ARG A 1 82 ? -5.079 4.972 6.128 1.00 96.44 82 ARG A O 1
ATOM 649 N N . ALA A 1 83 ? -4.223 5.814 4.227 1.00 96.38 83 ALA A N 1
ATOM 650 C CA . ALA A 1 83 ? -5.306 6.767 3.999 1.00 96.38 83 ALA A CA 1
ATOM 651 C C . ALA A 1 83 ? -6.666 6.063 3.867 1.00 96.38 83 ALA A C 1
ATOM 653 O O . ALA A 1 83 ? -7.630 6.451 4.522 1.00 96.38 83 ALA A O 1
ATOM 654 N N . LYS A 1 84 ? -6.750 4.980 3.081 1.00 95.88 84 LYS A N 1
ATOM 655 C CA . LYS A 1 84 ? -7.993 4.204 2.935 1.00 95.88 84 LYS A CA 1
ATOM 656 C C . LYS A 1 84 ? -8.441 3.575 4.249 1.00 95.88 84 LYS A C 1
ATOM 658 O O . LYS A 1 84 ? -9.622 3.632 4.574 1.00 95.88 84 LYS A O 1
ATOM 663 N N . ARG A 1 85 ? -7.506 3.003 5.008 1.00 95.81 85 ARG A N 1
ATOM 664 C CA . ARG A 1 85 ? -7.788 2.431 6.326 1.00 95.81 85 ARG A CA 1
ATOM 665 C C . ARG A 1 85 ? -8.374 3.487 7.272 1.00 95.81 85 ARG A C 1
ATOM 667 O O . ARG A 1 85 ? -9.416 3.254 7.874 1.00 95.81 85 ARG A O 1
ATOM 674 N N . GLN A 1 86 ? -7.742 4.659 7.347 1.00 95.81 86 GLN A N 1
ATOM 675 C CA . GLN A 1 86 ? -8.194 5.774 8.185 1.00 95.81 86 GLN A CA 1
ATOM 676 C C . GLN A 1 86 ? -9.566 6.312 7.758 1.00 95.81 86 GLN A C 1
ATOM 678 O O . GLN A 1 86 ? -10.416 6.534 8.614 1.00 95.81 86 GLN A O 1
ATOM 683 N N . LEU A 1 87 ? -9.830 6.446 6.454 1.00 94.62 87 LEU A N 1
ATOM 684 C CA . LEU A 1 87 ? -11.150 6.844 5.938 1.00 94.62 87 LEU A CA 1
ATOM 685 C C . LEU A 1 87 ? -12.264 5.868 6.344 1.00 94.62 87 LEU A C 1
ATOM 687 O O . LEU A 1 87 ? -13.421 6.259 6.528 1.00 94.62 87 LEU A O 1
ATOM 691 N N . LEU A 1 88 ? -11.926 4.589 6.500 1.00 93.12 88 LEU A N 1
ATOM 692 C CA . LEU A 1 88 ? -12.846 3.559 6.970 1.00 93.12 88 LEU A CA 1
ATOM 693 C C . LEU A 1 88 ? -12.945 3.493 8.501 1.00 93.12 88 LEU A C 1
ATOM 695 O O . LEU A 1 88 ? -13.829 2.804 8.993 1.00 93.12 88 LEU A O 1
ATOM 699 N N . GLY A 1 89 ? -12.133 4.256 9.241 1.00 94.50 89 GLY A N 1
ATOM 700 C CA . GLY A 1 89 ? -12.113 4.255 10.708 1.00 94.50 89 GLY A CA 1
ATOM 701 C C . GLY A 1 89 ? -11.416 3.037 11.315 1.00 94.50 89 GLY A C 1
ATOM 702 O O . GLY A 1 89 ? -11.581 2.777 12.497 1.00 94.50 89 GLY A O 1
ATOM 703 N N . LEU A 1 90 ? -10.649 2.295 10.515 1.00 94.25 90 LEU A N 1
ATOM 704 C CA . LEU A 1 90 ? -10.024 1.047 10.938 1.00 94.25 90 LEU A CA 1
ATOM 705 C C . LEU A 1 90 ? -8.685 1.300 11.633 1.00 94.25 90 LEU A C 1
ATOM 707 O O . LEU A 1 90 ? -7.857 2.105 11.185 1.00 94.25 90 LEU A O 1
ATOM 711 N N . THR A 1 91 ? -8.409 0.530 12.672 1.00 95.38 91 THR A N 1
ATOM 712 C CA . THR A 1 91 ? -7.084 0.393 13.273 1.00 95.38 91 THR A CA 1
ATOM 713 C C . THR A 1 91 ? -6.191 -0.522 12.418 1.00 95.38 91 THR A C 1
ATOM 715 O O . THR A 1 91 ? -6.680 -1.316 11.607 1.00 95.38 91 THR A O 1
ATOM 718 N N . PRO A 1 92 ? -4.852 -0.441 12.553 1.00 94.56 92 PRO A N 1
ATOM 719 C CA . PRO A 1 92 ? -3.953 -1.374 11.872 1.00 94.56 92 PRO A CA 1
ATOM 720 C C . PRO A 1 92 ? -4.207 -2.842 12.243 1.00 94.56 92 PRO A C 1
ATOM 722 O O . PRO A 1 92 ? -3.990 -3.713 11.407 1.00 94.56 92 PRO A O 1
ATOM 725 N N . ALA A 1 93 ? -4.656 -3.111 13.474 1.00 95.69 93 ALA A N 1
ATOM 726 C CA . ALA A 1 93 ? -4.949 -4.459 13.952 1.00 95.69 93 ALA A CA 1
ATOM 727 C C . ALA A 1 93 ? -6.197 -5.045 13.277 1.00 95.69 93 ALA A C 1
ATOM 729 O O . ALA A 1 93 ? -6.121 -6.146 12.746 1.00 95.69 93 ALA A O 1
ATOM 730 N N . GLU A 1 94 ? -7.285 -4.278 13.191 1.00 94.56 94 GLU A N 1
ATOM 731 C CA . GLU A 1 94 ? -8.527 -4.712 12.529 1.00 94.56 94 GLU A CA 1
ATOM 732 C C . GLU A 1 94 ? -8.322 -4.971 11.031 1.00 94.56 94 GLU A C 1
ATOM 734 O O . GLU A 1 94 ? -8.830 -5.947 10.481 1.00 94.56 94 GLU A O 1
ATOM 739 N N . LEU A 1 95 ? -7.533 -4.126 10.351 1.00 96.38 95 LEU A N 1
ATOM 740 C CA . LEU A 1 95 ? -7.187 -4.376 8.949 1.00 96.38 95 LEU A CA 1
ATOM 741 C C . LEU A 1 95 ? -6.346 -5.649 8.795 1.00 96.38 95 LEU A C 1
ATOM 743 O O . LEU A 1 95 ? -6.516 -6.380 7.821 1.00 96.38 95 LEU A O 1
ATOM 747 N N . ALA A 1 96 ? -5.420 -5.892 9.726 1.00 96.56 96 ALA A N 1
ATOM 748 C CA . ALA A 1 96 ? -4.591 -7.088 9.709 1.00 96.56 96 ALA A CA 1
ATOM 749 C C . ALA A 1 96 ? -5.443 -8.344 9.891 1.00 96.56 96 ALA A C 1
ATOM 751 O O . ALA A 1 96 ? -5.332 -9.263 9.086 1.00 96.56 96 ALA A O 1
ATOM 752 N N . GLU A 1 97 ? -6.330 -8.345 10.883 1.00 96.50 97 GLU A N 1
ATOM 753 C CA . GLU A 1 97 ? -7.253 -9.443 11.162 1.00 96.50 97 GLU A CA 1
ATOM 754 C C . GLU A 1 97 ? -8.131 -9.760 9.947 1.00 96.50 97 GLU A C 1
ATOM 756 O O . GLU A 1 97 ? -8.129 -10.890 9.462 1.00 96.50 97 GLU A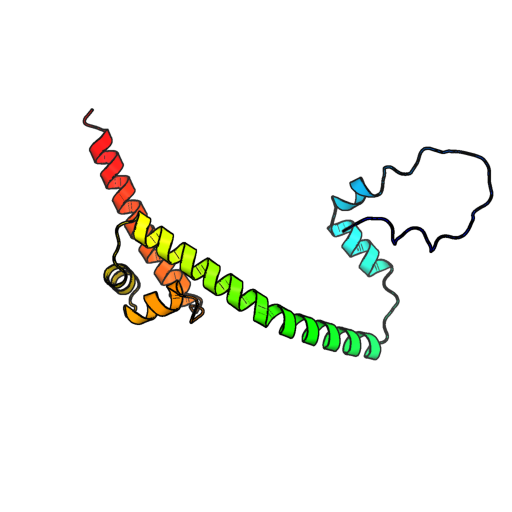 O 1
ATOM 761 N N . ALA A 1 98 ? -8.776 -8.746 9.364 1.00 94.50 98 ALA A N 1
ATOM 762 C CA . ALA A 1 98 ? -9.623 -8.921 8.186 1.00 94.50 98 ALA A CA 1
ATOM 763 C C . ALA A 1 98 ? -8.863 -9.407 6.938 1.00 94.50 98 ALA A C 1
ATOM 765 O O . ALA A 1 98 ? -9.461 -9.989 6.034 1.00 94.50 98 ALA A O 1
ATOM 766 N N . ALA A 1 99 ? -7.555 -9.152 6.865 1.00 95.19 99 ALA A N 1
ATOM 767 C CA . ALA A 1 99 ? -6.693 -9.620 5.784 1.00 95.19 99 ALA A CA 1
ATOM 768 C C . ALA A 1 99 ? -5.961 -10.939 6.108 1.00 95.19 99 ALA A C 1
ATOM 770 O O . ALA A 1 99 ? -5.222 -11.427 5.253 1.00 95.19 99 ALA A O 1
ATOM 771 N N . GLY A 1 100 ? -6.125 -11.506 7.312 1.00 96.12 100 GLY A N 1
ATOM 772 C CA . GLY A 1 100 ? -5.402 -12.704 7.758 1.00 96.12 100 GLY A CA 1
ATOM 773 C C . GLY A 1 100 ? -3.898 -12.481 7.980 1.00 96.12 100 GLY A C 1
ATOM 774 O O . GLY A 1 100 ? -3.088 -13.376 7.745 1.00 96.12 100 GLY A O 1
ATOM 775 N N . LEU A 1 101 ? -3.501 -11.274 8.387 1.00 95.94 101 LEU A N 1
ATOM 776 C CA . LEU A 1 101 ? -2.109 -10.844 8.549 1.00 95.94 101 LEU A CA 1
ATOM 777 C C . LEU A 1 101 ? -1.798 -10.465 9.998 1.00 95.94 101 LEU A C 1
ATOM 779 O O . LEU A 1 101 ? -2.681 -10.227 10.818 1.00 95.94 101 LEU A O 1
ATOM 783 N N . LYS A 1 102 ? -0.506 -10.324 10.312 1.00 96.19 102 LYS A N 1
ATOM 784 C CA . LYS A 1 102 ? -0.065 -9.773 11.600 1.00 96.19 102 LYS A CA 1
ATOM 785 C C . LYS A 1 102 ? -0.064 -8.235 11.560 1.00 96.19 102 LYS A C 1
ATOM 787 O O . LYS A 1 102 ? 0.408 -7.673 10.568 1.00 96.19 102 LYS A O 1
ATOM 792 N N . PRO A 1 103 ? -0.436 -7.528 12.647 1.00 92.69 103 PRO A N 1
ATOM 793 C CA . PRO A 1 103 ? -0.444 -6.057 12.690 1.00 92.69 103 PRO A CA 1
ATOM 794 C C . PRO A 1 103 ? 0.891 -5.417 12.286 1.00 92.69 103 PRO A C 1
ATOM 796 O O . PRO A 1 103 ? 0.930 -4.440 11.541 1.00 92.69 103 PRO A O 1
ATOM 799 N N . ARG A 1 104 ? 2.012 -6.032 12.685 1.00 95.00 104 ARG A N 1
ATOM 800 C CA . ARG A 1 104 ? 3.362 -5.588 12.304 1.00 95.00 104 ARG A CA 1
ATOM 801 C C . ARG A 1 104 ? 3.576 -5.562 10.784 1.00 95.00 104 ARG A C 1
ATOM 803 O O . ARG A 1 104 ? 4.296 -4.699 10.287 1.00 95.00 104 ARG A O 1
ATOM 810 N N . GLN A 1 105 ? 2.967 -6.484 10.032 1.00 95.06 105 GLN A N 1
ATOM 811 C CA . GLN A 1 105 ? 3.074 -6.502 8.569 1.00 95.06 105 GLN A CA 1
ATOM 812 C C . GLN A 1 105 ? 2.397 -5.278 7.952 1.00 95.06 105 GLN A C 1
ATOM 814 O O . GLN A 1 105 ? 2.978 -4.667 7.058 1.00 95.06 105 GLN A O 1
ATOM 819 N N . ILE A 1 106 ? 1.239 -4.869 8.481 1.00 96.00 106 ILE A N 1
ATOM 820 C CA . ILE A 1 106 ? 0.545 -3.651 8.043 1.00 96.00 106 ILE A CA 1
ATOM 821 C C . ILE A 1 106 ? 1.452 -2.436 8.210 1.00 96.00 106 ILE A C 1
ATOM 823 O O . ILE A 1 106 ? 1.649 -1.698 7.250 1.00 96.00 106 ILE A O 1
ATOM 827 N N . SER A 1 107 ? 2.090 -2.274 9.373 1.00 94.38 107 SER A N 1
ATOM 828 C CA . SER A 1 107 ? 3.030 -1.169 9.607 1.00 94.38 107 SER A CA 1
ATOM 829 C C . SER A 1 107 ? 4.190 -1.169 8.607 1.00 94.38 107 SER A C 1
ATOM 831 O O . SER A 1 107 ? 4.527 -0.122 8.060 1.00 94.38 107 SER A O 1
ATOM 833 N N . HIS A 1 108 ? 4.777 -2.332 8.302 1.00 93.88 108 HIS A N 1
ATOM 834 C CA . HIS A 1 108 ? 5.848 -2.424 7.303 1.00 93.88 108 HIS A CA 1
ATOM 835 C C . HIS A 1 108 ? 5.393 -2.033 5.890 1.00 93.88 108 HIS A C 1
ATOM 837 O O . HIS A 1 108 ? 6.189 -1.464 5.141 1.00 93.88 108 HIS A O 1
ATOM 843 N N . TYR A 1 109 ? 4.147 -2.331 5.519 1.00 95.19 109 TYR A N 1
ATOM 844 C CA . TYR A 1 109 ? 3.596 -1.946 4.221 1.00 95.19 109 TYR A CA 1
ATOM 845 C C . TYR A 1 109 ? 3.200 -0.468 4.178 1.00 95.19 109 TYR A C 1
ATOM 847 O O . TYR A 1 109 ? 3.522 0.210 3.206 1.00 95.19 109 TYR A O 1
ATOM 855 N N . GLU A 1 110 ? 2.571 0.058 5.232 1.00 95.06 110 GLU A N 1
ATOM 856 C CA . GLU A 1 110 ? 2.186 1.474 5.328 1.00 95.06 110 GLU A CA 1
ATOM 857 C C . GLU A 1 110 ? 3.400 2.413 5.304 1.00 95.06 110 GLU A C 1
ATOM 859 O O . GLU A 1 110 ? 3.335 3.485 4.704 1.00 95.06 110 GLU A O 1
ATOM 864 N N . LEU A 1 111 ? 4.516 1.993 5.905 1.00 92.56 111 LEU A N 1
ATOM 865 C CA . LEU A 1 111 ? 5.777 2.741 5.923 1.00 92.56 111 LEU A CA 1
ATOM 866 C C . LEU A 1 111 ? 6.650 2.502 4.677 1.00 92.56 111 LEU A C 1
ATOM 868 O O . LEU A 1 111 ? 7.706 3.111 4.546 1.00 92.56 111 LEU A O 1
ATOM 872 N N . GLY A 1 112 ? 6.254 1.602 3.770 1.00 91.06 112 GLY A N 1
ATOM 873 C CA . GLY A 1 112 ? 7.029 1.274 2.566 1.00 91.06 112 GLY A CA 1
ATOM 874 C C . GLY A 1 112 ? 8.297 0.443 2.815 1.00 91.06 112 GLY A C 1
ATOM 875 O O . GLY A 1 112 ? 9.028 0.143 1.870 1.00 91.06 112 GLY A O 1
ATOM 876 N N . HIS A 1 113 ? 8.547 0.002 4.054 1.00 89.88 113 HIS A N 1
ATOM 877 C CA . HIS A 1 113 ? 9.685 -0.858 4.403 1.00 89.88 113 HIS A CA 1
ATOM 878 C C . HIS A 1 113 ? 9.687 -2.176 3.626 1.00 89.88 113 HIS A C 1
ATOM 880 O O . HIS A 1 113 ? 10.748 -2.727 3.336 1.00 89.88 113 HIS A O 1
ATOM 886 N N . ARG A 1 114 ? 8.503 -2.697 3.283 1.00 88.69 114 ARG A N 1
ATOM 887 C CA . ARG A 1 114 ? 8.355 -3.909 2.472 1.00 88.69 114 ARG A CA 1
ATOM 888 C C . ARG A 1 114 ? 7.343 -3.709 1.356 1.00 88.69 114 ARG A C 1
ATOM 890 O O . ARG A 1 114 ? 6.369 -2.978 1.501 1.00 88.69 114 ARG A O 1
ATOM 897 N N . LYS A 1 115 ? 7.564 -4.419 0.253 1.00 89.44 115 LYS A N 1
ATOM 898 C CA . LYS A 1 115 ? 6.569 -4.599 -0.802 1.00 89.44 115 LYS A CA 1
ATOM 899 C C . LYS A 1 115 ? 5.673 -5.781 -0.427 1.00 89.44 115 LYS A C 1
ATOM 901 O O . LYS A 1 115 ? 6.218 -6.847 -0.132 1.00 89.44 115 LYS A O 1
ATOM 906 N N . PRO A 1 116 ? 4.341 -5.633 -0.410 1.00 92.19 116 PRO A N 1
ATOM 907 C CA . PRO A 1 116 ? 3.475 -6.784 -0.225 1.00 92.19 116 PRO A CA 1
ATOM 908 C C . PRO A 1 116 ? 3.572 -7.696 -1.457 1.00 92.19 116 PRO A C 1
ATOM 910 O O . PRO A 1 116 ? 3.562 -7.194 -2.588 1.00 92.19 116 PRO A O 1
ATOM 913 N N . PRO A 1 117 ? 3.669 -9.020 -1.270 1.00 93.38 117 PRO A N 1
ATOM 914 C CA . PRO A 1 117 ? 3.485 -9.955 -2.367 1.00 93.38 117 PRO A CA 1
ATOM 915 C C . PRO A 1 117 ? 2.039 -9.882 -2.888 1.00 93.38 117 PRO A C 1
ATOM 917 O O . PRO A 1 117 ? 1.156 -9.264 -2.284 1.00 93.38 117 PRO A O 1
ATOM 920 N N . LYS A 1 118 ? 1.813 -10.431 -4.084 1.00 94.12 118 LYS A N 1
ATOM 921 C CA . LYS A 1 118 ? 0.572 -10.225 -4.850 1.00 94.12 118 LYS A CA 1
ATOM 922 C C . LYS A 1 118 ? -0.671 -10.709 -4.096 1.00 94.12 118 LYS A C 1
ATOM 924 O O . LYS A 1 118 ? -1.674 -10.005 -4.059 1.00 94.12 118 LYS A O 1
ATOM 929 N N . ASP A 1 119 ? -0.589 -11.891 -3.509 1.00 95.75 119 ASP A N 1
ATOM 930 C CA . ASP A 1 119 ? -1.593 -12.511 -2.643 1.00 95.75 119 ASP A CA 1
ATOM 931 C C . ASP A 1 119 ? -1.969 -11.608 -1.459 1.00 95.75 119 ASP A C 1
ATOM 933 O O . ASP A 1 119 ? -3.143 -11.292 -1.263 1.00 95.75 119 ASP A O 1
ATOM 937 N N . VAL A 1 120 ? -0.972 -11.088 -0.744 1.00 95.88 120 VAL A N 1
ATOM 938 C CA . VAL A 1 120 ? -1.169 -10.173 0.389 1.00 95.88 120 VAL A CA 1
ATOM 939 C C . VAL A 1 120 ? -1.804 -8.858 -0.064 1.00 95.88 120 VAL A C 1
ATOM 941 O O . VAL A 1 120 ? -2.713 -8.344 0.588 1.00 95.88 120 VAL A O 1
ATOM 944 N N . ALA A 1 121 ? -1.377 -8.311 -1.204 1.00 95.50 121 ALA A N 1
ATOM 945 C CA . ALA A 1 121 ? -1.972 -7.098 -1.761 1.00 95.50 121 ALA A CA 1
ATOM 946 C C . ALA A 1 121 ? -3.454 -7.299 -2.133 1.00 95.50 121 ALA A C 1
ATOM 948 O O . ALA A 1 121 ? -4.266 -6.390 -1.933 1.00 95.50 121 ALA A O 1
ATOM 949 N N . LEU A 1 122 ? -3.818 -8.482 -2.642 1.00 96.38 122 LEU A N 1
ATOM 950 C CA . LEU A 1 122 ? -5.205 -8.844 -2.938 1.00 96.38 122 LEU A CA 1
ATOM 951 C C . LEU A 1 122 ? -6.035 -9.022 -1.663 1.00 96.38 122 LEU A C 1
ATOM 953 O O . LEU A 1 122 ? -7.157 -8.514 -1.621 1.00 96.38 122 LEU A O 1
ATOM 957 N N . ALA A 1 123 ? -5.483 -9.659 -0.626 1.00 96.62 123 ALA A N 1
ATOM 958 C CA . ALA A 1 123 ? -6.139 -9.815 0.674 1.00 96.62 123 ALA A CA 1
ATOM 959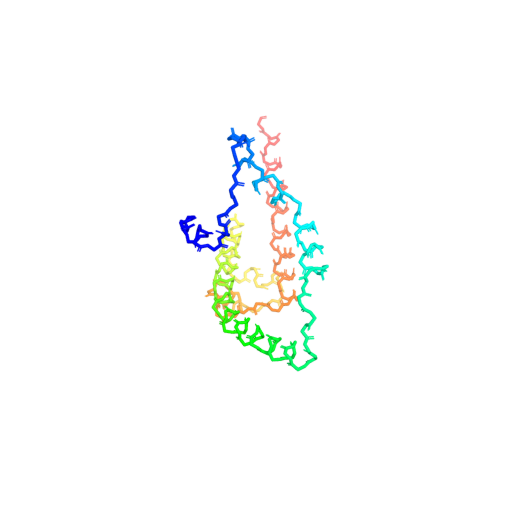 C C . ALA A 1 123 ? -6.450 -8.453 1.318 1.00 96.62 123 ALA A C 1
ATOM 961 O O . ALA A 1 123 ? -7.598 -8.176 1.667 1.00 96.62 123 ALA A O 1
ATOM 962 N N . LEU A 1 124 ? -5.467 -7.545 1.358 1.00 96.62 124 LEU A N 1
ATOM 963 C CA . LEU A 1 124 ? -5.650 -6.170 1.843 1.00 96.62 124 LEU A CA 1
ATOM 964 C C . LEU A 1 124 ? -6.724 -5.415 1.049 1.00 96.62 124 LEU A C 1
ATOM 966 O O . LEU A 1 124 ? -7.566 -4.721 1.621 1.00 96.62 124 LEU A O 1
ATOM 970 N N . ALA A 1 125 ? -6.716 -5.548 -0.280 1.00 96.12 125 ALA A N 1
ATOM 971 C CA . ALA A 1 125 ? -7.715 -4.913 -1.131 1.00 96.12 125 ALA A CA 1
ATOM 972 C C . ALA A 1 125 ? -9.123 -5.493 -0.910 1.00 96.12 125 ALA A C 1
ATOM 974 O O . ALA A 1 125 ? -10.101 -4.744 -0.950 1.00 96.12 125 ALA A O 1
ATOM 975 N N . GLY A 1 126 ? -9.228 -6.803 -0.678 1.00 96.12 126 GLY A N 1
ATOM 976 C CA . GLY A 1 126 ? -10.470 -7.486 -0.321 1.00 96.12 126 GLY A CA 1
ATOM 977 C C . GLY A 1 126 ? -11.044 -6.972 0.995 1.00 96.12 126 GLY A C 1
ATOM 978 O O . GLY A 1 126 ? -12.187 -6.513 1.011 1.00 96.12 126 GLY A O 1
ATOM 979 N N . ALA A 1 127 ? -10.224 -6.945 2.048 1.00 95.31 127 ALA A N 1
ATOM 980 C CA . ALA A 1 127 ? -10.606 -6.444 3.366 1.00 95.31 127 ALA A CA 1
ATOM 981 C C . ALA A 1 127 ? -11.149 -5.007 3.290 1.00 95.31 127 ALA A C 1
ATOM 983 O O . ALA A 1 127 ? -12.280 -4.740 3.697 1.00 95.31 127 ALA A O 1
ATOM 984 N N . LEU A 1 128 ? -10.399 -4.086 2.671 1.00 94.56 128 LEU A N 1
ATOM 985 C CA . LEU A 1 128 ? -10.827 -2.688 2.523 1.00 94.56 128 LEU A CA 1
ATOM 986 C C . LEU A 1 128 ? -12.146 -2.543 1.747 1.00 94.56 128 LEU A C 1
ATOM 988 O O . LEU A 1 128 ? -12.970 -1.693 2.090 1.00 94.56 128 LEU A O 1
ATOM 992 N N . ARG A 1 129 ? -12.363 -3.353 0.701 1.00 93.50 129 ARG A N 1
ATOM 993 C CA . ARG A 1 129 ? -13.631 -3.340 -0.045 1.00 93.50 129 ARG A CA 1
ATOM 994 C C . ARG A 1 129 ? -14.796 -3.798 0.827 1.00 93.50 129 ARG A C 1
ATOM 996 O O . ARG A 1 129 ? -15.825 -3.124 0.799 1.00 93.50 129 ARG A O 1
ATOM 1003 N N . GLY A 1 130 ? -14.626 -4.861 1.614 1.00 90.25 130 GLY A N 1
ATOM 1004 C CA . GLY A 1 130 ? -15.650 -5.357 2.539 1.00 90.25 130 GLY A CA 1
ATOM 1005 C C . GLY A 1 130 ? -16.145 -4.263 3.486 1.00 90.25 130 GLY A C 1
ATOM 1006 O O . GLY A 1 130 ? -17.330 -3.932 3.486 1.00 90.25 130 GLY A O 1
ATOM 1007 N N . PHE A 1 131 ? -15.227 -3.595 4.190 1.00 90.12 131 PHE A N 1
ATOM 1008 C CA . PHE A 1 131 ? -15.576 -2.493 5.096 1.00 90.12 131 PHE A CA 1
ATOM 1009 C C . PHE A 1 131 ? -16.208 -1.289 4.385 1.00 90.12 131 PHE A C 1
ATOM 1011 O O . PHE A 1 131 ? -17.123 -0.661 4.920 1.00 90.12 131 PHE A O 1
ATOM 1018 N N . SER A 1 132 ? -15.762 -0.965 3.165 1.00 86.44 132 SER A N 1
ATOM 1019 C CA . SER A 1 132 ? -16.347 0.140 2.394 1.00 86.44 132 SER A CA 1
ATOM 1020 C C . SER A 1 132 ? -17.817 -0.098 2.037 1.00 86.44 132 SER A C 1
ATOM 1022 O O . SER A 1 132 ? -18.612 0.841 2.057 1.00 86.44 132 SER A O 1
ATOM 1024 N N . GLN A 1 133 ? -18.192 -1.347 1.749 1.00 84.88 133 GLN A N 1
ATOM 1025 C CA . GLN A 1 133 ? -19.572 -1.710 1.433 1.00 84.88 133 GLN A CA 1
ATOM 1026 C C . GLN A 1 133 ? -20.457 -1.656 2.679 1.00 84.88 133 GLN A C 1
ATOM 1028 O O . GLN A 1 133 ? -21.563 -1.121 2.608 1.00 84.88 133 GLN A O 1
ATOM 1033 N N . SER A 1 134 ? -19.952 -2.110 3.829 1.00 79.38 134 SER A N 1
ATOM 1034 C CA . SER A 1 134 ? -20.659 -1.991 5.110 1.00 79.38 134 SER A CA 1
ATOM 1035 C C . SER A 1 134 ? -20.939 -0.531 5.474 1.00 79.38 134 SER A C 1
ATOM 1037 O O . SER A 1 134 ? -22.055 -0.195 5.867 1.00 79.38 134 SER A O 1
ATOM 1039 N N . LYS A 1 135 ? -19.963 0.366 5.267 1.00 76.94 135 LYS A N 1
ATOM 1040 C CA . LYS A 1 135 ? -20.114 1.802 5.557 1.00 76.94 135 LYS A CA 1
ATOM 1041 C C . LYS A 1 135 ? -21.111 2.494 4.620 1.00 76.94 135 LYS A C 1
ATOM 1043 O O . LYS A 1 135 ? -21.867 3.347 5.071 1.00 76.94 135 LYS A O 1
ATOM 1048 N N . LYS A 1 136 ? -21.154 2.108 3.337 1.00 75.25 136 LYS A N 1
ATOM 1049 C CA . LYS A 1 136 ? -22.158 2.612 2.381 1.00 75.25 136 LYS A CA 1
ATOM 1050 C C . LYS A 1 136 ? -23.574 2.191 2.760 1.00 75.25 136 LYS A C 1
ATOM 1052 O O . LYS A 1 136 ? -24.431 3.058 2.862 1.00 75.25 136 LYS A O 1
ATOM 1057 N N . LYS A 1 137 ? -23.785 0.903 3.058 1.00 75.38 137 LYS A N 1
ATOM 1058 C CA . LYS A 1 137 ? -25.091 0.401 3.514 1.00 75.38 137 LYS A CA 1
ATOM 1059 C C . LYS A 1 137 ? -25.564 1.121 4.778 1.00 75.38 137 LYS A C 1
ATOM 1061 O O . LYS A 1 137 ? -26.711 1.536 4.848 1.00 75.38 137 LYS A O 1
ATOM 1066 N N . ALA A 1 138 ? -24.676 1.320 5.754 1.00 70.31 138 ALA A N 1
ATOM 1067 C CA . ALA A 1 138 ? -25.012 2.056 6.973 1.00 70.31 138 ALA A CA 1
ATOM 1068 C C . ALA A 1 138 ? -25.421 3.514 6.688 1.00 70.31 138 ALA A C 1
ATOM 1070 O O . ALA A 1 138 ? -26.365 4.017 7.291 1.00 70.31 138 ALA A O 1
ATOM 1071 N N . ASN A 1 139 ? -24.746 4.177 5.744 1.00 71.12 139 ASN A N 1
ATOM 1072 C CA . ASN A 1 139 ? -25.052 5.557 5.371 1.00 71.12 139 ASN A CA 1
ATOM 1073 C C . ASN A 1 139 ? -26.366 5.682 4.576 1.00 71.12 139 ASN A C 1
ATOM 1075 O O . ASN A 1 139 ? -27.120 6.625 4.782 1.00 71.12 139 ASN A O 1
ATOM 1079 N N . GLU A 1 140 ? -26.670 4.715 3.706 1.00 71.44 140 GLU A N 1
ATOM 1080 C CA . GLU A 1 140 ? -27.946 4.647 2.979 1.00 71.44 140 GLU A CA 1
ATOM 1081 C C . GLU A 1 140 ? -29.130 4.440 3.934 1.00 71.44 140 GLU A C 1
ATOM 1083 O O . GLU A 1 140 ? -30.134 5.136 3.823 1.00 71.44 140 GLU A O 1
ATOM 1088 N N . VAL A 1 141 ? -29.001 3.554 4.929 1.00 67.31 141 VAL A N 1
ATOM 1089 C CA . VAL A 1 141 ? -30.055 3.324 5.938 1.00 67.31 141 VAL A CA 1
ATOM 1090 C C . VAL A 1 141 ? -30.270 4.556 6.827 1.00 67.31 141 VAL A C 1
ATOM 1092 O O . VAL A 1 141 ? -31.404 4.854 7.199 1.00 67.31 141 VAL A O 1
ATOM 1095 N N . ALA A 1 142 ? -29.206 5.299 7.146 1.00 66.19 142 ALA A N 1
ATOM 1096 C CA . ALA A 1 142 ? -29.302 6.542 7.912 1.00 66.19 142 ALA A CA 1
ATOM 1097 C C . ALA A 1 142 ? -29.932 7.700 7.111 1.00 66.19 142 ALA A C 1
ATOM 1099 O O . ALA A 1 142 ? -30.585 8.557 7.701 1.00 66.19 142 ALA A O 1
ATOM 1100 N N . GLY A 1 143 ? -29.775 7.717 5.782 1.00 55.47 143 GLY A N 1
ATOM 1101 C CA . GLY A 1 143 ? -30.295 8.770 4.900 1.00 55.47 143 GLY A CA 1
ATOM 1102 C C . GLY A 1 143 ? -31.771 8.639 4.500 1.00 55.47 143 GLY A C 1
ATOM 1103 O O . GLY A 1 143 ? -32.332 9.592 3.977 1.00 55.47 143 GLY A O 1
ATOM 1104 N N . VAL A 1 144 ? -32.417 7.495 4.750 1.00 56.91 144 VAL A N 1
ATOM 1105 C CA . VAL A 1 144 ? -33.834 7.243 4.392 1.00 56.91 144 VAL A CA 1
ATOM 1106 C C . VAL A 1 144 ? -34.817 7.692 5.494 1.00 56.91 144 VAL A C 1
ATOM 1108 O O . VAL A 1 144 ? -36.028 7.585 5.336 1.00 56.91 144 VAL A O 1
ATOM 1111 N N . ARG A 1 145 ? -34.326 8.230 6.619 1.00 48.06 145 ARG A N 1
ATOM 1112 C CA . ARG A 1 145 ? -35.149 8.730 7.741 1.00 48.06 145 ARG A CA 1
ATOM 1113 C C . ARG A 1 145 ? -35.206 10.265 7.862 1.00 48.06 145 ARG A C 1
ATOM 1115 O O . ARG A 1 145 ? -35.433 10.758 8.964 1.00 48.06 145 ARG A O 1
ATOM 1122 N N . ALA A 1 146 ? -34.994 11.003 6.773 1.00 41.75 146 ALA A N 1
ATOM 1123 C CA . ALA A 1 146 ? -35.168 12.459 6.735 1.00 41.75 146 ALA A CA 1
ATOM 1124 C C . ALA A 1 146 ? -36.504 12.844 6.089 1.00 41.75 146 ALA A C 1
ATOM 1126 O O . ALA A 1 146 ? -36.840 12.228 5.052 1.00 41.75 146 ALA A O 1
#

Sequence (146 aa):
MDCEVCLQALPEQTGRGRRRQYHEPCKAFKDGLALLRWGVENLPALSPEAARSLAAEVQLVRNSVRAFVDVDARTKYGRTLRAKRQLLGLTPAELAEAAGLKPRQISHYELGHRKPPKDVALALAGALRGFSQSKKKANEVAGVRA